Protein AF-A0A368BYY5-F1 (afdb_monomer)

pLDDT: mean 89.37, std 7.9, range [69.38, 98.12]

Mean predicted aligned error: 5.02 Å

Sequence (90 aa):
IVLDEKTEKVSKNMDEQYAEFLKGAASQAFAGKVIRAFYDQENKMQHSGKTLIAA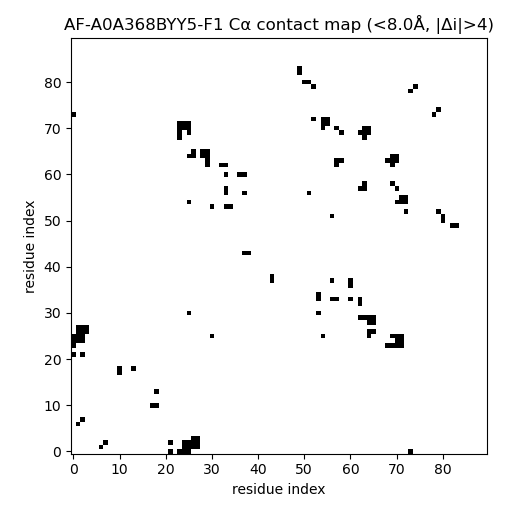EVGIELGITNPDGTQPRSDREMLGGPKDFNEAVVY

Organism: NCBI:txid2030880

Structure (mmCIF, N/CA/C/O backbone):
data_AF-A0A368BYY5-F1
#
_entry.id   AF-A0A368BYY5-F1
#
loop_
_atom_site.group_PDB
_atom_site.id
_atom_site.type_symbol
_atom_site.label_atom_id
_atom_site.label_alt_id
_atom_site.label_comp_id
_atom_site.label_asym_id
_atom_site.label_entity_id
_atom_site.label_seq_id
_atom_site.pdbx_PDB_ins_code
_atom_site.Cartn_x
_atom_site.Cartn_y
_atom_site.Cartn_z
_atom_site.occupancy
_atom_site.B_iso_or_equiv
_atom_site.auth_seq_id
_atom_site.auth_comp_id
_atom_site.auth_asym_id
_atom_site.auth_atom_id
_atom_site.pdbx_PDB_model_num
ATOM 1 N N . ILE A 1 1 ? 5.972 4.817 -4.655 1.00 81.38 1 ILE A N 1
ATOM 2 C CA . ILE A 1 1 ? 5.820 5.315 -6.050 1.00 81.38 1 ILE A CA 1
ATOM 3 C C . ILE A 1 1 ? 4.869 4.390 -6.799 1.00 81.38 1 ILE A C 1
ATOM 5 O O . ILE A 1 1 ? 4.788 3.222 -6.432 1.00 81.38 1 ILE A O 1
ATOM 9 N N . VAL A 1 2 ? 4.129 4.894 -7.790 1.00 86.38 2 VAL A N 1
ATOM 10 C CA . VAL A 1 2 ? 3.127 4.111 -8.530 1.00 86.38 2 VAL A CA 1
ATOM 11 C C . VAL A 1 2 ? 3.579 3.899 -9.973 1.00 86.38 2 VAL A C 1
ATOM 13 O O . VAL A 1 2 ? 4.057 4.835 -10.607 1.00 86.38 2 VAL A O 1
ATOM 16 N N . LEU A 1 3 ? 3.431 2.675 -10.477 1.00 85.19 3 LEU A N 1
ATOM 17 C CA . LEU A 1 3 ? 3.663 2.326 -11.871 1.00 85.19 3 LEU A CA 1
ATOM 18 C C . LEU A 1 3 ? 2.374 2.582 -12.659 1.00 85.19 3 LEU A C 1
ATOM 20 O O . LEU A 1 3 ? 1.371 1.883 -12.493 1.00 85.19 3 LEU A O 1
ATOM 24 N N . ASP A 1 4 ? 2.398 3.628 -13.476 1.00 86.19 4 ASP A N 1
ATOM 25 C CA . ASP A 1 4 ? 1.328 4.011 -14.390 1.00 86.19 4 ASP A CA 1
ATOM 26 C C . ASP A 1 4 ? 1.892 4.317 -15.785 1.00 86.19 4 ASP A C 1
ATOM 28 O O . ASP A 1 4 ? 3.108 4.352 -15.991 1.00 86.19 4 ASP A O 1
ATOM 32 N N . GLU A 1 5 ? 1.010 4.582 -16.752 1.00 84.62 5 GLU A N 1
ATOM 33 C CA . GLU A 1 5 ? 1.414 4.857 -18.137 1.00 84.62 5 GLU A CA 1
ATOM 34 C C . GLU A 1 5 ? 2.411 6.019 -18.257 1.00 84.62 5 GLU A C 1
ATOM 36 O O . GLU A 1 5 ? 3.256 6.034 -19.154 1.00 84.62 5 GLU A O 1
ATOM 41 N N . LYS A 1 6 ? 2.310 7.024 -17.379 1.00 84.31 6 LYS A N 1
ATOM 42 C CA . LYS A 1 6 ? 3.204 8.184 -17.395 1.00 84.31 6 LYS A CA 1
ATOM 43 C C . LYS A 1 6 ? 4.589 7.789 -16.896 1.00 84.31 6 LYS A C 1
ATOM 45 O O . LYS A 1 6 ? 5.584 8.106 -17.541 1.00 84.31 6 LYS A O 1
ATOM 50 N N . THR A 1 7 ? 4.644 7.090 -15.774 1.00 81.44 7 THR A N 1
ATOM 51 C CA . THR A 1 7 ? 5.873 6.662 -15.107 1.00 81.44 7 THR A CA 1
ATOM 52 C C . THR A 1 7 ? 6.620 5.635 -15.962 1.00 81.44 7 THR A C 1
ATOM 54 O O . THR A 1 7 ? 7.839 5.715 -16.092 1.00 81.44 7 THR A O 1
ATOM 57 N N . GLU A 1 8 ? 5.892 4.758 -16.661 1.00 80.25 8 GLU A N 1
ATOM 58 C CA . GLU A 1 8 ? 6.447 3.850 -17.673 1.00 80.25 8 GLU A CA 1
ATOM 59 C C . GLU A 1 8 ? 7.014 4.577 -18.900 1.00 80.25 8 GLU A C 1
ATOM 61 O O . GLU A 1 8 ? 8.055 4.196 -19.433 1.00 80.25 8 GLU A O 1
ATOM 66 N N . LYS A 1 9 ? 6.342 5.624 -19.394 1.00 82.12 9 LYS A N 1
ATOM 67 C CA . LYS A 1 9 ? 6.853 6.407 -20.533 1.00 82.12 9 LYS A CA 1
ATOM 68 C C . LYS A 1 9 ? 8.110 7.184 -20.168 1.00 82.12 9 LYS A C 1
ATOM 70 O O . LYS A 1 9 ? 9.011 7.308 -20.995 1.00 82.12 9 LYS A O 1
ATOM 75 N N . VAL A 1 10 ? 8.162 7.718 -18.951 1.00 78.75 10 VAL A N 1
ATOM 76 C CA . VAL A 1 10 ? 9.332 8.443 -18.451 1.00 78.75 10 VAL A CA 1
ATOM 77 C C . VAL A 1 10 ? 10.506 7.482 -18.264 1.00 78.75 10 VAL A C 1
ATOM 79 O O . VAL A 1 10 ? 11.601 7.785 -18.725 1.00 78.75 10 VAL A O 1
ATOM 82 N N . SER A 1 11 ? 10.284 6.291 -17.701 1.00 74.75 11 SER A N 1
ATOM 83 C CA . SER A 1 11 ? 11.369 5.340 -17.430 1.00 74.75 11 SER A CA 1
ATOM 84 C C . SER A 1 11 ? 12.083 4.816 -18.670 1.00 74.75 11 SER A C 1
A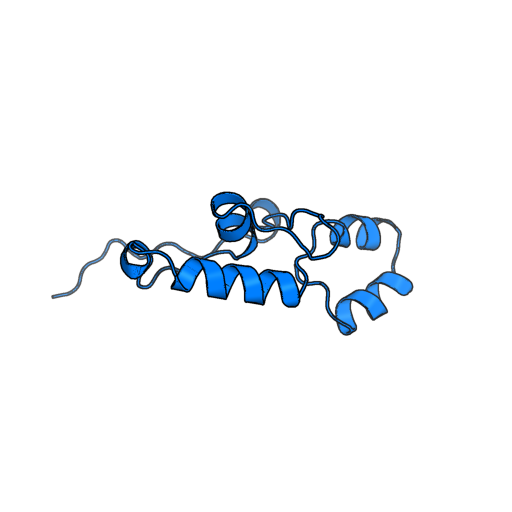TOM 86 O O . SER A 1 11 ? 13.284 4.585 -18.621 1.00 74.75 11 SER A O 1
ATOM 88 N N . LYS A 1 12 ? 11.381 4.698 -19.801 1.00 76.94 12 LYS A N 1
ATOM 89 C CA . LYS A 1 12 ? 11.978 4.297 -21.087 1.00 76.94 12 LYS A CA 1
ATOM 90 C C . LYS A 1 12 ? 12.992 5.303 -21.641 1.00 76.94 12 LYS A C 1
ATOM 92 O O . LYS A 1 12 ? 13.768 4.938 -22.516 1.00 76.94 12 LYS A O 1
ATOM 97 N N . ASN A 1 13 ? 12.962 6.548 -21.165 1.00 75.19 13 ASN A N 1
ATOM 98 C CA . ASN A 1 13 ? 13.786 7.652 -21.664 1.00 75.19 13 ASN A CA 1
ATOM 99 C C . ASN A 1 13 ? 14.769 8.199 -20.614 1.00 75.19 13 ASN A C 1
ATOM 101 O O . ASN A 1 13 ? 15.416 9.210 -20.875 1.00 75.19 13 ASN A O 1
ATOM 105 N N . MET A 1 14 ? 14.846 7.586 -19.429 1.00 69.38 14 MET A N 1
ATOM 106 C CA . MET A 1 14 ? 15.715 8.028 -18.336 1.00 69.38 14 MET A CA 1
ATOM 107 C C . MET A 1 14 ? 16.795 6.995 -18.015 1.00 69.38 14 MET A C 1
ATOM 109 O O . MET A 1 14 ? 16.675 5.817 -18.346 1.00 69.38 14 MET A O 1
ATOM 113 N N . ASP A 1 15 ? 17.845 7.472 -17.354 1.00 71.62 15 ASP A N 1
ATOM 114 C CA . ASP A 1 15 ? 19.028 6.704 -16.980 1.00 71.62 15 ASP A CA 1
ATOM 115 C C . ASP A 1 15 ? 18.695 5.504 -16.073 1.00 71.62 15 ASP A C 1
ATOM 117 O O . ASP A 1 15 ? 17.673 5.465 -15.382 1.00 71.62 15 ASP A O 1
ATOM 121 N N . GLU A 1 16 ? 19.607 4.532 -16.028 1.00 74.75 16 GLU A N 1
ATOM 122 C CA . GLU A 1 16 ? 19.473 3.242 -15.329 1.00 74.75 16 GLU A CA 1
ATOM 123 C C . GLU A 1 16 ? 19.042 3.369 -13.852 1.00 74.75 16 GLU A C 1
ATOM 125 O O . GLU A 1 16 ? 18.281 2.546 -13.340 1.00 74.75 16 GLU A O 1
ATOM 130 N N . GLN A 1 17 ? 19.432 4.462 -13.188 1.00 72.88 17 GLN A N 1
ATOM 131 C CA . GLN A 1 17 ? 19.031 4.781 -11.813 1.00 72.88 17 GLN A CA 1
ATOM 132 C C . GLN A 1 17 ? 17.513 4.961 -11.649 1.00 72.88 17 GLN A C 1
ATOM 134 O O . GLN A 1 17 ? 16.952 4.593 -10.617 1.00 72.88 17 GLN A O 1
ATOM 139 N N . TYR A 1 18 ? 16.826 5.500 -12.659 1.00 74.88 18 TYR A N 1
ATOM 140 C CA . TYR A 1 18 ? 15.375 5.676 -12.614 1.00 74.88 18 TYR A CA 1
ATOM 141 C C . TYR A 1 18 ? 14.640 4.347 -12.826 1.00 74.88 18 TYR A C 1
ATOM 143 O O . TYR A 1 18 ? 13.612 4.095 -12.200 1.00 74.88 18 TYR A O 1
ATOM 151 N N . ALA A 1 19 ? 15.181 3.454 -13.658 1.00 73.69 19 ALA A N 1
ATOM 152 C CA . ALA A 1 19 ? 14.639 2.106 -13.818 1.00 73.69 19 ALA A CA 1
ATOM 153 C C . ALA A 1 19 ? 14.779 1.282 -12.523 1.00 73.69 19 ALA A C 1
ATOM 155 O O . ALA A 1 19 ? 13.825 0.629 -12.100 1.00 73.69 19 ALA A O 1
ATOM 156 N N . GLU A 1 20 ? 15.932 1.369 -11.851 1.00 75.81 20 GLU A N 1
ATOM 157 C CA . GLU A 1 20 ? 16.163 0.797 -10.515 1.00 75.81 20 GLU A CA 1
ATOM 158 C C . GLU A 1 20 ? 15.153 1.317 -9.482 1.00 75.81 20 GLU A C 1
ATOM 160 O O . GLU A 1 20 ? 14.563 0.539 -8.730 1.00 75.81 20 GLU A O 1
ATOM 165 N N . PHE A 1 21 ? 14.884 2.624 -9.494 1.00 75.81 21 PHE A N 1
ATOM 166 C CA . PHE A 1 21 ? 13.915 3.260 -8.604 1.00 75.81 21 PHE A CA 1
ATOM 167 C C . PHE A 1 21 ? 12.495 2.685 -8.738 1.00 75.81 21 PHE A C 1
ATOM 169 O O . PHE A 1 21 ? 11.759 2.595 -7.753 1.00 75.81 21 PHE A O 1
ATOM 176 N N . LEU A 1 22 ? 12.113 2.245 -9.941 1.00 82.62 22 LEU A N 1
ATOM 177 C CA . LEU A 1 22 ? 10.780 1.711 -10.224 1.00 82.62 22 LEU A CA 1
ATOM 178 C C . LEU A 1 22 ? 10.607 0.223 -9.921 1.00 82.62 22 LEU A C 1
ATOM 180 O O . LEU A 1 22 ? 9.466 -0.234 -9.870 1.00 82.62 22 LEU A O 1
ATOM 184 N N . LYS A 1 23 ? 11.679 -0.536 -9.657 1.00 80.50 23 LYS A N 1
ATOM 185 C CA . LYS A 1 23 ? 11.580 -1.980 -9.355 1.00 80.50 23 LYS A CA 1
ATOM 186 C C . LYS A 1 23 ? 10.712 -2.297 -8.129 1.00 80.50 23 LYS A C 1
ATOM 188 O O . LYS A 1 23 ? 10.208 -3.407 -8.015 1.00 80.50 23 LYS A O 1
ATOM 193 N N . GLY A 1 24 ? 10.527 -1.335 -7.224 1.00 84.62 24 GLY A N 1
ATOM 194 C CA . GLY A 1 24 ? 9.645 -1.456 -6.057 1.00 84.62 24 GLY A CA 1
ATOM 195 C C . GLY A 1 24 ? 8.322 -0.694 -6.179 1.00 84.62 24 GLY A C 1
ATOM 196 O O . GLY A 1 24 ? 7.662 -0.478 -5.161 1.00 84.62 24 GLY A O 1
ATOM 197 N N . ALA A 1 25 ? 7.952 -0.221 -7.372 1.00 91.44 25 ALA A N 1
ATOM 198 C CA . ALA A 1 25 ? 6.750 0.581 -7.562 1.00 91.44 25 ALA A CA 1
ATOM 199 C C . ALA A 1 25 ? 5.465 -0.252 -7.405 1.00 91.44 25 ALA A C 1
ATOM 201 O O . ALA A 1 25 ? 5.370 -1.411 -7.809 1.00 91.44 25 ALA A O 1
ATOM 202 N N . ALA A 1 26 ? 4.441 0.370 -6.830 1.00 93.62 26 ALA A N 1
ATOM 203 C CA . ALA A 1 26 ? 3.113 -0.211 -6.714 1.00 93.62 26 ALA A CA 1
ATOM 204 C C . ALA A 1 26 ? 2.367 -0.115 -8.050 1.00 93.62 26 ALA A C 1
ATOM 206 O O . ALA A 1 26 ? 2.257 0.969 -8.614 1.00 93.62 26 ALA A O 1
ATOM 207 N N . SER A 1 27 ? 1.793 -1.210 -8.540 1.00 94.19 27 SER A N 1
ATOM 208 C CA . SER A 1 27 ? 0.845 -1.157 -9.660 1.00 9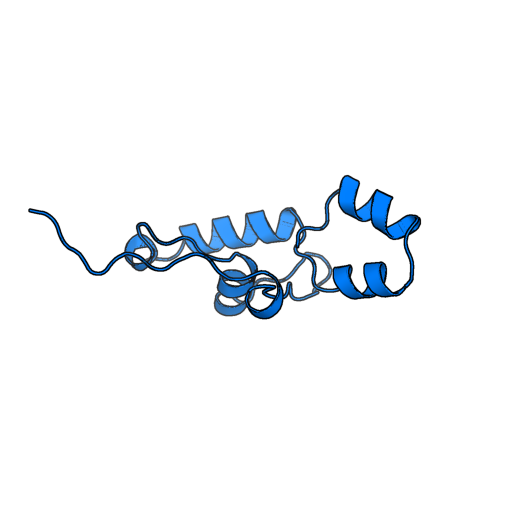4.19 27 SER A CA 1
ATOM 209 C C . SER A 1 27 ? -0.523 -0.619 -9.214 1.00 94.19 27 SER A C 1
ATOM 211 O O . SER A 1 27 ? -0.901 -0.709 -8.043 1.00 94.19 27 SER A O 1
ATOM 213 N N . GLN A 1 28 ? -1.327 -0.126 -10.159 1.00 93.25 28 GLN A N 1
ATOM 214 C CA . GLN A 1 28 ? -2.718 0.268 -9.879 1.00 93.25 28 GLN A CA 1
ATOM 215 C C . GLN A 1 28 ? -3.563 -0.912 -9.366 1.00 93.25 28 GLN A C 1
ATOM 217 O O . GLN A 1 28 ? -4.357 -0.775 -8.436 1.00 93.25 28 GLN A O 1
ATOM 222 N N . ALA A 1 29 ? -3.349 -2.104 -9.931 1.00 94.88 29 ALA A N 1
ATOM 223 C CA . ALA A 1 29 ? -4.028 -3.322 -9.500 1.00 94.88 29 ALA A CA 1
ATOM 224 C C . ALA A 1 29 ? -3.671 -3.701 -8.054 1.00 94.88 29 ALA A C 1
ATOM 226 O O . ALA A 1 29 ? -4.548 -4.120 -7.298 1.00 94.88 29 ALA A O 1
ATOM 227 N N . PHE A 1 30 ? -2.408 -3.525 -7.651 1.00 97.06 30 PHE A N 1
ATOM 228 C CA . PHE A 1 30 ? -1.994 -3.698 -6.259 1.00 97.06 30 PHE A CA 1
ATOM 229 C C . PHE A 1 30 ? -2.765 -2.764 -5.325 1.00 97.06 30 PHE A C 1
ATOM 231 O O . PHE A 1 30 ? -3.333 -3.234 -4.342 1.00 97.06 30 PHE A O 1
ATOM 238 N N . ALA A 1 31 ? -2.858 -1.472 -5.654 1.00 95.56 31 ALA A N 1
ATOM 239 C CA . ALA A 1 31 ? -3.577 -0.509 -4.821 1.00 95.56 31 ALA A CA 1
ATOM 240 C C . ALA A 1 31 ? -5.048 -0.917 -4.616 1.00 95.56 31 ALA A C 1
ATOM 242 O O . ALA A 1 31 ? -5.540 -0.922 -3.488 1.00 95.56 31 ALA A O 1
ATOM 243 N N . GLY A 1 32 ? -5.727 -1.351 -5.685 1.00 96.69 32 GLY A N 1
ATOM 244 C CA . GLY A 1 32 ? -7.097 -1.863 -5.601 1.00 96.69 32 GLY A CA 1
ATOM 245 C C . GLY A 1 32 ? -7.231 -3.105 -4.711 1.00 96.69 32 GLY A C 1
ATOM 246 O O . GLY A 1 32 ? -8.153 -3.177 -3.897 1.00 96.69 32 GLY A O 1
ATOM 247 N N . LYS A 1 33 ? -6.293 -4.059 -4.811 1.00 97.75 33 LYS A N 1
ATOM 248 C CA . LYS A 1 33 ? -6.263 -5.254 -3.946 1.00 97.75 33 LYS A CA 1
ATOM 249 C C . LYS A 1 33 ? -6.080 -4.887 -2.473 1.00 97.75 33 LYS A C 1
ATOM 251 O O . LYS A 1 33 ? -6.806 -5.418 -1.638 1.00 97.75 33 LYS A O 1
ATOM 256 N N . VAL A 1 34 ? -5.163 -3.967 -2.166 1.00 98.00 34 VAL A N 1
ATOM 257 C CA . VAL A 1 34 ? -4.925 -3.492 -0.793 1.00 98.00 34 VAL A CA 1
ATOM 258 C C . VAL A 1 34 ? -6.175 -2.834 -0.220 1.00 98.00 34 VAL A C 1
ATOM 260 O O . VAL A 1 34 ? -6.599 -3.202 0.869 1.00 98.00 34 VAL A O 1
ATOM 263 N N . ILE A 1 35 ? -6.812 -1.921 -0.963 1.00 97.50 35 ILE A N 1
ATOM 264 C CA . ILE A 1 35 ? -8.046 -1.253 -0.518 1.00 97.50 35 ILE A CA 1
ATOM 265 C C . ILE A 1 35 ? -9.146 -2.278 -0.236 1.00 97.50 35 ILE A C 1
ATOM 267 O O . ILE A 1 35 ? -9.814 -2.198 0.795 1.00 97.50 35 ILE A O 1
ATOM 271 N N . ARG A 1 36 ? -9.326 -3.254 -1.135 1.00 98.12 36 ARG A N 1
ATOM 272 C CA . ARG A 1 36 ? -10.336 -4.300 -0.967 1.00 98.12 36 ARG A CA 1
ATOM 273 C C . ARG A 1 36 ? -10.081 -5.138 0.285 1.00 98.12 36 ARG A C 1
ATOM 275 O O . ARG A 1 36 ? -10.993 -5.314 1.084 1.00 98.12 36 ARG A O 1
ATOM 282 N N . ALA A 1 37 ? -8.861 -5.635 0.455 1.00 97.62 37 ALA A N 1
ATOM 283 C CA . ALA A 1 37 ? -8.515 -6.475 1.594 1.00 97.62 37 ALA A CA 1
ATOM 284 C C . ALA A 1 37 ? -8.587 -5.708 2.922 1.00 97.62 37 ALA A C 1
ATOM 286 O O . ALA A 1 37 ? -9.114 -6.230 3.899 1.00 97.62 37 ALA A O 1
ATOM 287 N N . PHE A 1 38 ? -8.139 -4.450 2.943 1.00 97.62 38 PHE A N 1
ATOM 288 C CA . PHE A 1 38 ? -8.270 -3.568 4.101 1.00 97.62 38 PHE A CA 1
ATOM 289 C C . PHE A 1 38 ? -9.741 -3.352 4.491 1.00 97.62 38 PHE A C 1
ATOM 291 O O . PHE A 1 38 ? -10.103 -3.417 5.664 1.00 97.62 38 PHE A O 1
ATOM 298 N N . TYR A 1 39 ? -10.621 -3.132 3.508 1.00 96.88 39 TYR A N 1
ATOM 299 C CA . TYR A 1 39 ? -12.054 -2.956 3.756 1.00 96.88 39 TYR A CA 1
ATOM 300 C C . TYR A 1 39 ? -12.700 -4.186 4.420 1.00 96.88 39 TYR A C 1
ATOM 302 O O . TYR A 1 39 ? -13.566 -4.042 5.294 1.00 96.88 39 TYR A O 1
ATOM 310 N N . ASP A 1 40 ? -12.249 -5.382 4.045 1.00 97.12 40 ASP A N 1
ATOM 311 C CA . ASP A 1 40 ? -12.758 -6.650 4.567 1.00 97.12 40 ASP A CA 1
ATOM 312 C C . ASP A 1 40 ? -12.267 -6.948 6.007 1.00 97.12 40 ASP A C 1
ATOM 314 O O . ASP A 1 40 ? -12.806 -7.841 6.658 1.00 97.12 40 ASP A O 1
ATOM 318 N N . GLN A 1 41 ? -11.320 -6.176 6.567 1.00 96.06 41 GLN A N 1
ATOM 319 C CA . GLN A 1 41 ? -10.871 -6.347 7.956 1.00 96.06 41 GLN A CA 1
ATOM 320 C C . GLN A 1 41 ? -11.967 -5.991 8.975 1.00 96.06 41 GLN A C 1
ATOM 322 O O . GLN A 1 41 ? -12.635 -4.950 8.886 1.00 96.06 41 GLN A O 1
ATOM 327 N N . GLU A 1 42 ? -12.101 -6.816 10.016 1.00 95.62 42 GLU A N 1
ATOM 328 C CA . GLU A 1 42 ? -13.016 -6.558 11.136 1.00 95.62 42 GLU A CA 1
ATOM 329 C C . GLU A 1 42 ? -12.602 -5.312 11.930 1.00 95.62 42 GLU A C 1
ATOM 331 O O . GLU A 1 42 ? -13.436 -4.482 12.292 1.00 95.62 42 GLU A O 1
ATOM 336 N N . ASN A 1 43 ? -11.298 -5.126 12.141 1.00 93.62 43 ASN A N 1
ATOM 337 C CA . ASN A 1 43 ? -10.736 -4.059 12.964 1.00 93.62 43 ASN A CA 1
ATOM 338 C C . ASN A 1 43 ? -10.372 -2.779 12.189 1.00 93.62 43 ASN A C 1
ATOM 340 O O . ASN A 1 43 ? -9.726 -1.900 12.760 1.00 93.62 43 ASN A O 1
ATOM 344 N N . LYS A 1 44 ? -10.813 -2.612 10.933 1.00 94.75 44 LYS A N 1
ATOM 345 C CA . LYS A 1 44 ? -10.494 -1.433 10.093 1.00 94.75 44 LYS A CA 1
ATOM 346 C C . LYS A 1 44 ? -10.753 -0.082 10.774 1.00 94.75 44 LYS A C 1
ATOM 348 O O . LYS A 1 44 ? -10.040 0.888 10.528 1.00 94.75 44 LYS A O 1
ATOM 353 N N . MET A 1 45 ? -11.732 -0.018 11.683 1.00 95.44 45 MET A N 1
ATOM 354 C CA . MET A 1 45 ? -12.071 1.201 12.425 1.00 95.44 45 MET A CA 1
ATOM 355 C C . MET A 1 45 ? -10.943 1.693 13.346 1.00 95.44 45 MET A C 1
ATOM 357 O O . MET A 1 45 ? -10.916 2.880 13.664 1.00 95.44 45 MET A O 1
ATOM 361 N N . GLN A 1 46 ? -9.974 0.847 13.717 1.00 94.06 46 GLN A N 1
ATOM 362 C CA . GLN A 1 46 ? -8.774 1.248 14.473 1.00 94.06 46 GLN A CA 1
ATOM 363 C C . GLN A 1 46 ? -7.861 2.206 13.688 1.00 94.06 46 GLN A C 1
ATOM 365 O O . GLN A 1 46 ? -7.026 2.905 14.269 1.00 94.06 46 GLN A O 1
ATOM 370 N N . HIS A 1 47 ? -8.031 2.263 12.367 1.00 92.62 47 HIS A N 1
ATOM 371 C CA . HIS A 1 47 ? -7.296 3.156 11.478 1.00 92.62 47 HIS A CA 1
ATOM 372 C C . HIS A 1 47 ? -8.086 4.423 11.125 1.00 92.62 47 HIS A C 1
ATOM 374 O O . HIS A 1 47 ? -7.638 5.207 10.289 1.00 92.62 47 HIS A O 1
ATOM 380 N N . SER A 1 48 ? -9.250 4.649 11.746 1.00 91.31 48 SER A N 1
ATOM 381 C CA . SER A 1 48 ? -10.094 5.810 11.446 1.00 91.31 48 SER A CA 1
ATOM 382 C C . SER A 1 48 ? -9.326 7.119 11.607 1.00 91.31 48 SER A C 1
ATOM 384 O O . SER A 1 48 ? -8.651 7.348 12.610 1.00 91.31 48 SER A O 1
ATOM 386 N N . GLY A 1 49 ? -9.427 7.966 10.583 1.00 89.56 49 GLY A N 1
ATOM 387 C CA . GLY A 1 49 ? -8.757 9.259 10.507 1.00 89.56 49 GLY A CA 1
ATOM 388 C C . GLY A 1 49 ? -7.260 9.199 10.158 1.00 89.56 49 GLY A C 1
ATOM 389 O O . GLY A 1 49 ? -6.683 10.222 9.800 1.00 89.56 49 GLY A O 1
ATOM 390 N N . LYS A 1 50 ? -6.614 8.032 10.203 1.00 91.75 50 LYS A N 1
ATOM 391 C CA . LYS A 1 50 ? -5.196 7.913 9.851 1.00 91.75 50 LYS A CA 1
ATOM 392 C C . LYS A 1 50 ? -5.014 7.908 8.336 1.00 91.75 50 LYS A C 1
ATOM 394 O O . LYS A 1 50 ? -5.818 7.345 7.598 1.00 91.75 50 LYS A O 1
ATOM 399 N N . THR A 1 51 ? -3.906 8.484 7.876 1.00 93.94 51 THR A N 1
ATOM 400 C CA . THR A 1 51 ? -3.428 8.268 6.505 1.00 93.94 51 THR A CA 1
ATOM 401 C C . THR A 1 51 ? -2.513 7.051 6.500 1.00 93.94 51 THR A C 1
ATOM 403 O O . THR A 1 51 ? -1.532 7.014 7.240 1.00 93.94 51 THR A O 1
ATOM 406 N N . LEU A 1 52 ? -2.833 6.057 5.675 1.00 94.94 52 LEU A N 1
ATOM 407 C CA . LEU A 1 52 ? -2.069 4.815 5.562 1.00 94.94 52 LEU A CA 1
ATOM 408 C C . LEU A 1 52 ? -1.260 4.795 4.263 1.00 94.94 52 LEU A C 1
ATOM 410 O O . LEU A 1 52 ? -1.703 5.315 3.238 1.00 94.94 52 LEU A O 1
ATOM 414 N N . ILE A 1 53 ? -0.092 4.153 4.288 1.00 95.88 53 ILE A N 1
ATOM 415 C CA . ILE A 1 53 ? 0.709 3.906 3.087 1.00 95.88 53 ILE A CA 1
ATOM 416 C C . ILE A 1 53 ? 0.356 2.520 2.550 1.00 95.88 53 ILE A C 1
ATOM 418 O O . ILE A 1 53 ? 0.582 1.513 3.215 1.00 95.88 53 ILE A O 1
ATOM 422 N N . ALA A 1 54 ? -0.160 2.455 1.320 1.00 96.25 54 ALA A N 1
ATOM 423 C CA . ALA A 1 54 ? -0.639 1.204 0.727 1.00 96.25 54 ALA A CA 1
ATOM 424 C C . ALA A 1 54 ? 0.436 0.104 0.647 1.00 96.25 54 ALA A C 1
ATOM 426 O O . ALA A 1 54 ? 0.109 -1.068 0.779 1.00 96.25 54 ALA A O 1
ATOM 427 N N . ALA A 1 55 ? 1.710 0.465 0.457 1.00 96.56 55 ALA A N 1
ATOM 428 C CA . ALA A 1 55 ? 2.813 -0.497 0.464 1.00 96.56 55 ALA A CA 1
ATOM 429 C C . ALA A 1 55 ? 3.014 -1.160 1.839 1.00 96.56 55 ALA A C 1
ATOM 431 O O . ALA A 1 55 ? 3.284 -2.353 1.900 1.00 96.56 55 ALA A O 1
ATOM 432 N N . GLU A 1 56 ? 2.834 -0.415 2.933 1.00 96.75 56 GLU A N 1
ATOM 433 C CA . GLU A 1 56 ? 2.973 -0.927 4.306 1.00 96.75 56 GLU A CA 1
ATOM 434 C C . GLU A 1 56 ? 1.794 -1.837 4.656 1.00 96.75 56 GLU A C 1
ATOM 436 O O . GLU A 1 56 ? 1.991 -2.983 5.049 1.00 96.75 56 GLU A O 1
ATOM 441 N N . VAL A 1 57 ? 0.570 -1.378 4.376 1.00 96.94 57 VAL A N 1
AT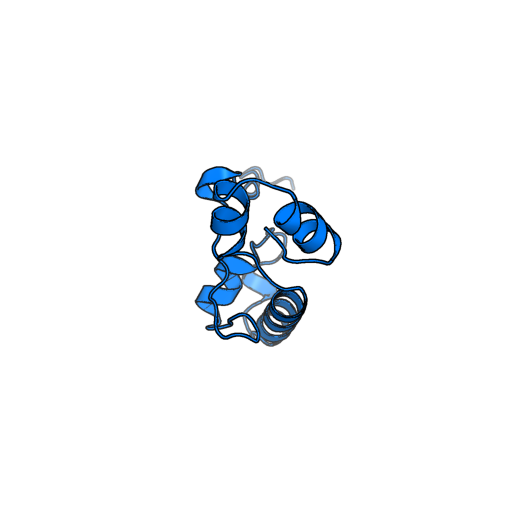OM 442 C CA . VAL A 1 57 ? -0.648 -2.188 4.549 1.00 96.94 57 VAL A CA 1
ATOM 443 C C . VAL A 1 57 ? -0.598 -3.447 3.677 1.00 96.94 57 VAL A C 1
ATOM 445 O O . VAL A 1 57 ? -0.998 -4.526 4.100 1.00 96.94 57 VAL A O 1
ATOM 448 N N . GLY A 1 58 ? -0.077 -3.338 2.453 1.00 96.81 58 GLY A N 1
ATOM 449 C CA . GLY A 1 58 ? 0.099 -4.479 1.562 1.00 96.81 58 GLY A CA 1
ATOM 450 C C . GLY A 1 58 ? 1.042 -5.539 2.130 1.00 96.81 58 GLY A C 1
ATOM 451 O O . GLY A 1 58 ? 0.736 -6.718 2.003 1.00 96.81 58 GLY A O 1
ATOM 452 N N . ILE A 1 59 ? 2.134 -5.146 2.797 1.00 96.88 59 ILE A N 1
ATOM 453 C CA . ILE A 1 59 ? 3.032 -6.086 3.489 1.00 96.88 59 ILE A CA 1
ATOM 454 C C . ILE A 1 59 ? 2.292 -6.792 4.631 1.00 96.88 59 ILE A C 1
ATOM 456 O O . ILE A 1 59 ? 2.344 -8.017 4.717 1.00 96.88 59 ILE A O 1
ATOM 460 N N . GLU A 1 60 ? 1.564 -6.045 5.467 1.00 95.75 60 GLU A N 1
ATOM 461 C CA . GLU A 1 60 ? 0.787 -6.605 6.585 1.00 95.75 60 GLU A CA 1
ATOM 462 C C . GLU A 1 60 ? -0.274 -7.613 6.117 1.00 95.75 60 GLU A C 1
ATOM 464 O O . GLU A 1 60 ? -0.502 -8.632 6.766 1.00 95.75 60 GLU A O 1
ATOM 469 N N . LEU A 1 61 ? -0.901 -7.345 4.969 1.00 96.12 61 LEU A N 1
ATOM 470 C CA . LEU A 1 61 ? -1.943 -8.187 4.378 1.00 96.12 61 LEU A CA 1
ATOM 471 C C . LEU A 1 61 ? -1.403 -9.272 3.429 1.00 96.12 61 LEU A C 1
ATOM 473 O O . LEU A 1 61 ? -2.195 -10.033 2.873 1.00 96.12 61 LEU A O 1
ATOM 477 N N . GLY A 1 62 ? -0.085 -9.352 3.210 1.00 96.88 62 GLY A N 1
ATOM 478 C CA . GLY A 1 62 ? 0.530 -10.325 2.298 1.00 96.88 62 GLY A CA 1
ATOM 479 C C . GLY A 1 62 ? 0.159 -10.125 0.821 1.00 96.88 62 GLY A C 1
ATOM 480 O O . GLY A 1 62 ? 0.055 -11.088 0.063 1.00 96.88 62 GLY A O 1
ATOM 481 N N . ILE A 1 63 ? -0.082 -8.881 0.407 1.00 97.88 63 ILE A N 1
ATOM 482 C CA . ILE A 1 63 ? -0.481 -8.515 -0.954 1.00 97.88 63 ILE A CA 1
ATOM 483 C C . ILE A 1 63 ? 0.743 -8.062 -1.746 1.00 97.88 63 ILE A C 1
ATOM 485 O O . ILE A 1 63 ? 1.536 -7.238 -1.292 1.00 97.88 63 ILE A O 1
ATOM 489 N N . THR A 1 64 ? 0.841 -8.554 -2.978 1.00 97.25 64 THR A N 1
ATOM 490 C CA . THR A 1 64 ? 1.888 -8.218 -3.948 1.00 97.25 64 THR A CA 1
ATOM 491 C C . THR A 1 64 ? 1.290 -7.664 -5.242 1.00 97.25 64 THR A C 1
ATOM 493 O O . THR A 1 64 ? 0.074 -7.721 -5.489 1.00 97.25 64 THR A O 1
ATOM 496 N N . ASN A 1 65 ? 2.148 -7.096 -6.089 1.00 96.00 65 ASN A N 1
ATOM 497 C CA . ASN A 1 65 ? 1.791 -6.778 -7.466 1.00 96.00 65 ASN A CA 1
ATOM 498 C C . ASN A 1 65 ? 1.351 -8.045 -8.230 1.00 96.00 65 ASN A C 1
ATOM 500 O O . ASN A 1 65 ? 1.685 -9.164 -7.839 1.00 96.00 65 ASN A O 1
ATOM 504 N N . PRO A 1 66 ? 0.605 -7.906 -9.344 1.00 93.75 66 PRO A N 1
ATOM 505 C CA . PRO A 1 66 ? 0.213 -9.046 -10.176 1.00 93.75 66 PRO A CA 1
ATOM 506 C C . PRO A 1 66 ?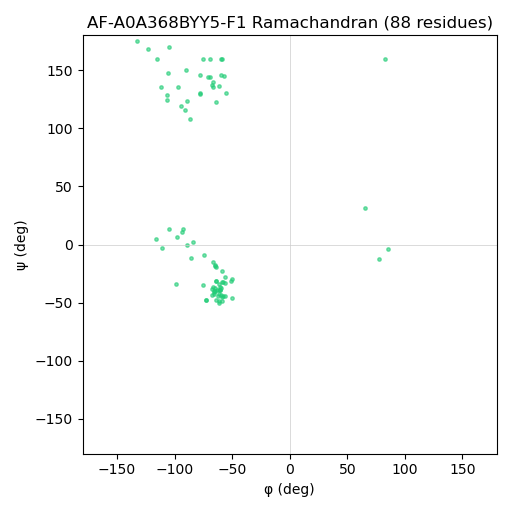 1.381 -9.901 -10.693 1.00 93.75 66 PRO A C 1
ATOM 508 O O . PRO A 1 66 ? 1.193 -11.090 -10.922 1.00 93.75 66 PRO A O 1
ATOM 511 N N . ASP A 1 67 ? 2.563 -9.308 -10.860 1.00 91.50 67 ASP A N 1
ATOM 512 C CA . ASP A 1 67 ? 3.801 -9.979 -11.278 1.00 91.50 67 ASP A CA 1
ATOM 513 C C . ASP A 1 67 ? 4.563 -10.648 -10.114 1.00 91.50 67 ASP A C 1
ATOM 515 O O . ASP A 1 67 ? 5.636 -11.212 -10.317 1.00 91.50 67 ASP A O 1
ATOM 519 N N . GLY A 1 68 ? 4.017 -10.593 -8.895 1.00 93.12 68 GLY A N 1
ATOM 520 C CA . GLY A 1 68 ? 4.610 -11.163 -7.687 1.00 93.12 68 GLY A CA 1
ATOM 521 C C . GLY A 1 68 ? 5.618 -10.256 -6.980 1.00 93.12 68 GLY A C 1
ATOM 522 O O . GLY A 1 68 ? 6.076 -10.610 -5.894 1.00 93.12 68 GLY A O 1
ATOM 523 N N . THR A 1 69 ? 5.949 -9.086 -7.532 1.00 93.06 69 THR A N 1
ATOM 524 C CA . THR A 1 69 ? 6.851 -8.139 -6.863 1.00 93.06 69 THR A CA 1
ATOM 525 C C . THR A 1 69 ? 6.186 -7.523 -5.632 1.00 93.06 69 THR A C 1
ATOM 527 O O . THR A 1 69 ? 4.979 -7.270 -5.615 1.00 93.06 69 THR A O 1
ATOM 530 N N . GLN A 1 70 ? 6.969 -7.277 -4.580 1.00 94.94 70 GLN A N 1
ATOM 531 C CA . GLN A 1 70 ? 6.496 -6.598 -3.374 1.00 94.94 70 GLN A CA 1
ATOM 532 C C . GLN A 1 70 ? 6.730 -5.089 -3.510 1.00 94.94 70 GLN A C 1
ATOM 534 O O . GLN A 1 70 ? 7.890 -4.666 -3.550 1.00 94.94 70 GLN A O 1
ATOM 539 N N . PRO A 1 71 ? 5.674 -4.255 -3.536 1.00 95.75 71 PRO A N 1
ATOM 540 C CA . PRO A 1 71 ? 5.855 -2.812 -3.485 1.00 95.75 71 PRO A CA 1
ATOM 541 C C . PRO A 1 71 ? 6.530 -2.382 -2.187 1.00 95.75 71 PRO A C 1
ATOM 543 O O . PRO A 1 71 ? 6.166 -2.847 -1.104 1.00 95.75 71 PRO A O 1
ATOM 546 N N . ARG A 1 72 ? 7.498 -1.471 -2.301 1.00 94.38 72 ARG A N 1
ATOM 547 C CA . ARG A 1 72 ? 8.246 -0.926 -1.162 1.00 94.38 72 ARG A CA 1
ATOM 548 C C . ARG A 1 72 ? 7.567 0.321 -0.595 1.00 94.38 72 ARG A C 1
ATOM 550 O O . ARG A 1 72 ? 6.954 1.092 -1.336 1.00 94.38 72 ARG A O 1
ATOM 557 N N . SER A 1 73 ? 7.721 0.553 0.708 1.00 94.19 73 SER A N 1
ATOM 558 C CA . SER A 1 73 ? 7.409 1.862 1.291 1.00 94.19 73 SER A CA 1
ATOM 559 C C 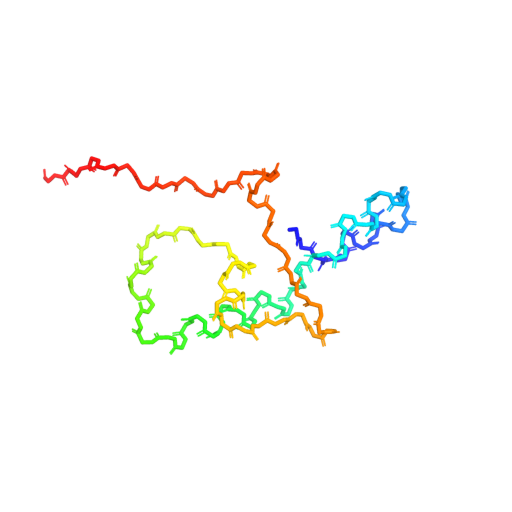. SER A 1 73 ? 8.541 2.838 0.984 1.00 94.19 73 SER A C 1
ATOM 561 O O . SER A 1 73 ? 9.708 2.539 1.221 1.00 94.19 73 SER A O 1
ATOM 563 N N . ASP A 1 74 ? 8.195 4.016 0.471 1.00 92.12 74 ASP A N 1
ATOM 564 C CA . ASP A 1 74 ? 9.151 5.105 0.236 1.00 92.12 74 ASP A CA 1
ATOM 565 C C . ASP A 1 74 ? 9.221 6.088 1.414 1.00 92.12 74 ASP A C 1
ATOM 567 O O . ASP A 1 74 ? 9.827 7.150 1.285 1.00 92.12 74 ASP A O 1
ATOM 571 N N . ARG A 1 75 ? 8.616 5.745 2.562 1.00 94.00 75 ARG A N 1
ATOM 572 C CA . ARG A 1 75 ? 8.536 6.599 3.759 1.00 94.00 75 ARG A CA 1
ATOM 573 C C . ARG A 1 75 ? 9.891 7.162 4.185 1.00 94.00 75 ARG A C 1
ATOM 575 O O . ARG A 1 75 ? 9.983 8.354 4.450 1.00 94.00 75 ARG A O 1
ATOM 582 N N . GLU A 1 76 ? 10.931 6.333 4.223 1.00 91.75 76 GLU A N 1
ATOM 583 C CA . GLU A 1 76 ? 12.275 6.752 4.656 1.00 91.75 76 GLU A CA 1
ATOM 584 C C . GLU A 1 76 ? 12.895 7.809 3.733 1.00 91.75 76 GLU A C 1
ATOM 586 O O . GLU A 1 76 ? 13.658 8.665 4.166 1.00 91.75 76 GLU A O 1
ATOM 591 N N . MET A 1 77 ? 12.556 7.768 2.446 1.00 89.50 77 MET A N 1
ATOM 592 C CA . MET A 1 77 ? 13.175 8.607 1.421 1.00 89.50 77 MET A CA 1
ATOM 593 C C . MET A 1 77 ? 12.331 9.839 1.077 1.00 89.50 77 MET A C 1
ATOM 595 O O . MET A 1 77 ? 12.884 10.886 0.755 1.00 89.50 77 MET A O 1
ATOM 599 N N . LEU A 1 78 ? 11.000 9.724 1.117 1.00 90.19 78 LEU A N 1
ATOM 600 C CA . LEU A 1 78 ? 10.058 10.783 0.729 1.00 90.19 78 LEU A CA 1
ATOM 601 C C . LEU A 1 78 ? 9.281 11.370 1.915 1.00 90.19 78 LEU A C 1
ATOM 603 O O . LEU A 1 78 ? 8.512 12.315 1.741 1.00 90.19 78 LEU A O 1
ATOM 607 N N . GLY A 1 79 ? 9.484 10.828 3.114 1.00 92.62 79 GLY A N 1
ATOM 608 C CA . GLY A 1 79 ? 8.681 11.130 4.287 1.00 92.62 79 GLY A CA 1
ATOM 609 C C . GLY A 1 79 ? 7.384 10.321 4.331 1.00 92.62 79 GLY A C 1
ATOM 610 O O . GLY A 1 79 ? 6.894 9.789 3.333 1.00 92.62 79 GLY A O 1
ATOM 611 N N . GLY A 1 80 ? 6.825 10.221 5.534 1.00 91.88 80 GLY A N 1
ATOM 612 C CA . GLY A 1 80 ? 5.528 9.602 5.780 1.00 91.88 80 GLY A CA 1
ATOM 613 C C . GLY A 1 80 ? 4.425 10.625 6.051 1.00 91.88 80 GLY A C 1
ATOM 614 O O . GLY A 1 80 ? 4.710 11.807 6.265 1.00 91.88 80 GLY A O 1
ATOM 615 N N . PRO A 1 81 ? 3.158 10.179 6.088 1.00 92.06 81 PRO A N 1
ATOM 616 C CA . PRO A 1 81 ? 2.075 11.005 6.597 1.00 92.06 81 PRO A CA 1
ATOM 617 C C . PRO A 1 81 ? 2.368 11.453 8.033 1.00 92.06 81 PRO A C 1
ATOM 619 O O . PRO A 1 81 ? 2.969 10.717 8.816 1.00 92.06 81 PRO A O 1
ATOM 622 N N . LYS A 1 82 ? 1.937 12.673 8.360 1.00 85.88 82 LYS A N 1
ATOM 623 C CA . LYS A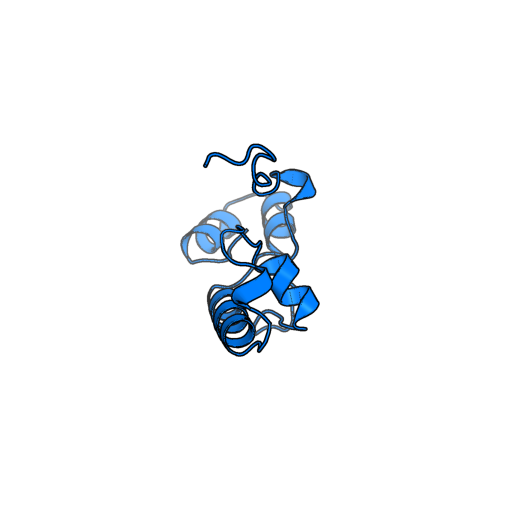 1 82 ? 1.999 13.219 9.717 1.00 85.88 82 LYS A CA 1
ATOM 624 C C . LYS A 1 82 ? 1.057 12.442 10.632 1.00 85.88 82 LYS A C 1
ATOM 626 O O . LYS A 1 82 ? -0.077 12.157 10.246 1.00 85.88 82 LYS A O 1
ATOM 631 N N . ASP A 1 83 ? 1.514 12.188 11.850 1.00 85.44 83 ASP A N 1
ATOM 632 C CA . ASP A 1 83 ? 0.638 11.734 12.921 1.00 85.44 83 ASP A CA 1
ATOM 633 C C . ASP A 1 83 ? -0.315 12.844 13.360 1.00 85.44 83 ASP A C 1
ATOM 635 O O . ASP A 1 83 ? -0.089 14.040 13.130 1.00 85.44 83 ASP A O 1
ATOM 639 N N . PHE A 1 84 ? -1.403 12.425 13.998 1.00 83.00 84 PHE A N 1
ATOM 640 C CA . PHE A 1 84 ? -2.334 13.347 14.620 1.00 83.00 84 PHE A CA 1
ATOM 641 C C . PHE A 1 84 ? -1.658 14.183 15.697 1.00 83.00 84 PHE A C 1
ATOM 643 O O . PHE A 1 84 ? -0.790 13.711 16.426 1.00 83.00 84 PHE A O 1
ATOM 650 N N . ASN A 1 85 ? -2.112 15.428 15.817 1.00 82.12 85 ASN A N 1
ATOM 651 C CA . ASN A 1 85 ? -1.758 16.248 16.961 1.00 82.12 85 ASN A CA 1
ATOM 652 C C . ASN A 1 85 ? -2.390 15.640 18.227 1.00 82.12 85 ASN A C 1
ATOM 654 O O . ASN A 1 85 ? -3.561 15.269 18.204 1.00 82.12 85 ASN A O 1
ATOM 658 N N . GLU A 1 86 ? -1.624 15.560 19.317 1.00 84.56 86 GLU A N 1
ATOM 659 C CA . GLU A 1 86 ? -2.086 15.047 20.616 1.00 84.56 86 GLU A CA 1
ATOM 660 C C . GLU A 1 86 ? -3.154 15.939 21.274 1.00 84.56 86 GLU A C 1
ATOM 662 O O . GLU A 1 86 ? -3.830 15.513 22.209 1.00 84.56 86 GLU A O 1
ATOM 667 N N . ALA A 1 87 ? -3.319 17.179 20.806 1.00 87.69 87 ALA A N 1
ATOM 668 C CA . ALA A 1 87 ? -4.316 18.103 21.323 1.00 87.69 87 ALA A CA 1
ATOM 669 C C . ALA A 1 87 ? -5.748 17.600 21.071 1.00 87.69 87 ALA A C 1
ATOM 671 O O . ALA A 1 87 ? -6.177 17.421 19.931 1.00 87.69 87 ALA A O 1
ATOM 672 N N . VAL A 1 88 ? -6.513 17.458 22.153 1.00 81.50 88 VAL A N 1
ATOM 673 C CA . VAL A 1 88 ? -7.942 17.133 22.123 1.00 81.50 88 VAL A CA 1
ATOM 674 C C . VAL A 1 88 ? -8.734 18.390 22.491 1.00 81.50 88 VAL A C 1
ATOM 676 O O . VAL A 1 88 ? -8.485 18.992 23.536 1.00 81.50 88 VAL A O 1
ATOM 679 N N . VAL A 1 89 ? -9.662 18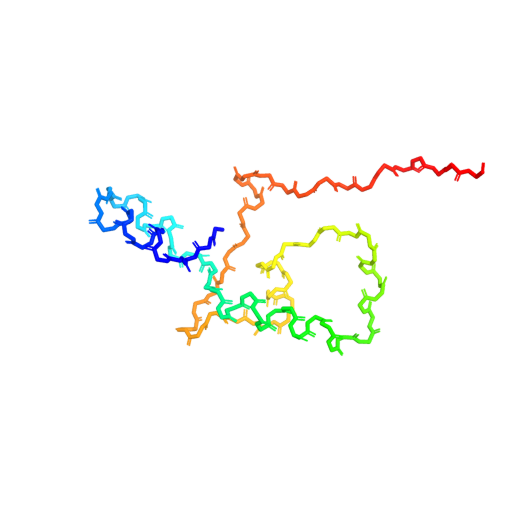.799 21.621 1.00 81.31 89 VAL A N 1
ATOM 680 C CA . VAL A 1 89 ? -10.553 19.954 21.832 1.00 81.31 89 VAL A CA 1
ATOM 681 C C . VAL A 1 89 ? -11.958 19.432 22.133 1.00 81.31 89 VAL A C 1
ATOM 683 O O . VAL A 1 89 ? -12.463 18.596 21.382 1.00 81.31 89 VAL A O 1
ATOM 686 N N . TYR A 1 90 ? -12.563 19.917 23.220 1.00 75.94 90 TYR A N 1
ATOM 687 C CA . TYR A 1 90 ? -13.904 19.556 23.699 1.00 75.94 90 TYR A CA 1
ATOM 688 C C . TYR A 1 90 ? -14.825 20.773 23.673 1.00 75.94 90 TYR A C 1
ATOM 690 O O . TYR A 1 90 ? -14.315 21.883 23.962 1.00 75.94 90 TYR A O 1
#

Radius of gyration: 15.68 Å; Cα contacts (8 Å, |Δi|>4): 79; chains: 1; bounding box: 33×31×45 Å

Solvent-accessible surface area (backbone atoms only — not comparable to full-atom values): 5586 Å² total; per-residue (Å²): 94,67,52,45,78,66,53,54,59,50,41,78,76,49,60,71,70,54,48,61,66,49,72,34,33,32,35,65,68,29,53,53,51,38,53,54,56,51,66,71,42,89,65,49,72,82,49,65,94,60,79,80,57,64,34,55,54,13,59,78,70,73,51,46,29,94,87,66,48,62,34,46,69,51,39,91,82,75,54,66,76,82,76,81,74,87,79,81,87,132

Foldseek 3Di:
DADDPVLVVVVVVDDPVSVVVCLQHHYPVQLVVLVVQLVPDPVNCVCPPPDDDSLVSCVVSVTDHPVRHRHDDCCVPPNDDDDDDPDDDD

Nearest PDB structures (foldseek):
  7btm-assembly2_C  TM=8.565E-01  e=2.677E-01  Streptomyces lusitanus
  7btm-assembly4_G-2  TM=7.486E-01  e=1.696E-01  Streptomyces lusitanus
  7btm-assembly1_A  TM=8.275E-01  e=3.708E-01  Streptomyces lusit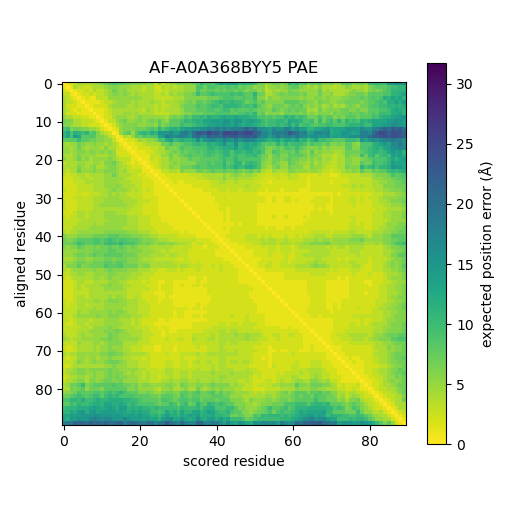anus
  7btm-assembly4_F  TM=7.060E-01  e=1.811E-01  Streptomyces lusitanus
  7btm-assembly2_B  TM=7.451E-01  e=4.224E-01  Streptomyces lusitanus

Secondary structure (DSSP, 8-state):
-EE-HHHHHHHTTS-HHHHHHHTTPEEHHHHHHHHHHHHH-TTGGGGTT----HHHHHHHTT---TTSPPPPP-HHHH--PPPPPS----